Protein AF-A0A7S2H811-F1 (afdb_monomer)

Foldseek 3Di:
DLVVVLVVLVVLVVVCVPCVVPPVSCVVCVVLQQFWDDPLSCVSNLVSVLVVQLVVLVVPPPDPVSSLVSNLVSLVVVLVVLVVPVTGPDPVVSVVSNVVSVVSD

Radius of gyration: 15.54 Å; Cα contacts (8 Å, |Δi|>4): 66; chains: 1; bounding box: 35×28×38 Å

Structure (mmCIF, N/CA/C/O backbone):
data_AF-A0A7S2H811-F1
#
_entry.id   AF-A0A7S2H811-F1
#
loop_
_atom_site.group_PDB
_atom_site.id
_atom_site.type_symbol
_atom_site.label_atom_id
_atom_site.label_alt_id
_atom_site.label_comp_id
_atom_site.label_asym_id
_atom_site.label_entity_id
_atom_site.label_seq_id
_atom_site.pdbx_PDB_ins_code
_atom_site.Cartn_x
_atom_site.Cartn_y
_atom_site.Cartn_z
_atom_site.occupancy
_atom_site.B_iso_or_equiv
_atom_site.auth_seq_id
_atom_site.auth_comp_id
_atom_site.auth_asym_id
_atom_site.auth_atom_id
_atom_site.pdbx_PDB_model_num
ATOM 1 N N . TYR A 1 1 ? 9.434 -15.389 -1.270 1.00 59.28 1 TYR A N 1
ATOM 2 C CA . TYR A 1 1 ? 9.076 -15.004 0.115 1.00 59.28 1 TYR A CA 1
ATOM 3 C C . TYR A 1 1 ? 7.873 -14.054 0.172 1.00 59.28 1 TYR A C 1
ATOM 5 O O . TYR A 1 1 ? 6.900 -14.366 0.844 1.00 59.28 1 TYR A O 1
ATOM 13 N N . ILE A 1 2 ? 7.880 -12.945 -0.579 1.00 66.12 2 ILE A N 1
ATOM 14 C CA . ILE A 1 2 ? 6.830 -11.904 -0.534 1.00 66.12 2 ILE A CA 1
ATOM 15 C C . ILE A 1 2 ? 5.437 -12.412 -0.937 1.00 66.12 2 ILE A C 1
ATOM 17 O O . ILE A 1 2 ? 4.463 -12.104 -0.259 1.00 66.12 2 ILE A O 1
ATOM 21 N N . VAL A 1 3 ? 5.345 -13.244 -1.981 1.00 74.50 3 VAL A N 1
ATOM 22 C CA . VAL A 1 3 ? 4.065 -13.791 -2.475 1.00 74.50 3 VAL A CA 1
ATOM 23 C C . VAL A 1 3 ? 3.361 -14.655 -1.421 1.00 74.50 3 VAL A C 1
ATOM 25 O O . VAL A 1 3 ? 2.158 -14.524 -1.22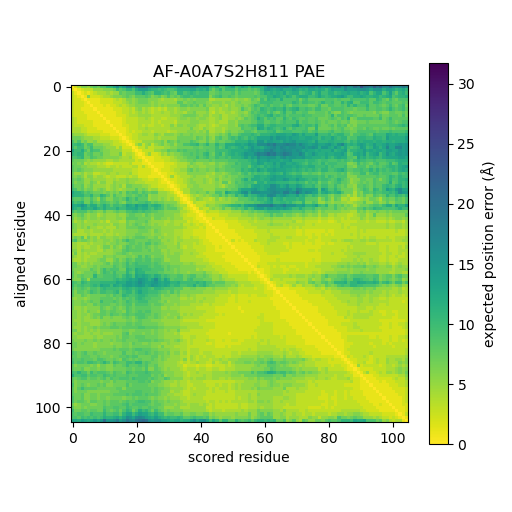6 1.00 74.50 3 VAL A O 1
ATOM 28 N N . GLY A 1 4 ? 4.109 -15.492 -0.693 1.00 77.81 4 GLY A N 1
ATOM 29 C CA . GLY A 1 4 ? 3.547 -16.350 0.355 1.00 77.81 4 GLY A CA 1
ATOM 30 C C . GLY A 1 4 ? 3.011 -15.547 1.540 1.00 77.81 4 GLY A C 1
ATOM 31 O O . GLY A 1 4 ? 1.914 -15.812 2.022 1.00 77.81 4 GLY A O 1
ATOM 32 N N . TYR A 1 5 ? 3.744 -14.515 1.968 1.00 77.19 5 TYR A N 1
ATOM 33 C CA . TYR A 1 5 ? 3.272 -13.625 3.028 1.00 77.19 5 TYR A CA 1
ATOM 34 C C . TYR A 1 5 ? 2.036 -12.824 2.593 1.00 77.19 5 TYR A C 1
ATOM 36 O O . TYR A 1 5 ? 1.077 -12.726 3.355 1.00 77.19 5 TYR A O 1
ATOM 44 N N . LEU A 1 6 ? 2.016 -12.320 1.353 1.00 79.88 6 LEU A N 1
ATOM 45 C CA . LEU A 1 6 ? 0.843 -11.660 0.773 1.00 79.88 6 LEU A CA 1
ATOM 46 C C . LEU A 1 6 ? -0.378 -12.568 0.788 1.00 79.88 6 LEU A C 1
ATOM 48 O O . LEU A 1 6 ? -1.400 -12.163 1.326 1.00 79.88 6 LEU A O 1
ATOM 52 N N . ALA A 1 7 ? -0.239 -13.797 0.280 1.00 82.06 7 ALA A N 1
ATOM 53 C CA . ALA A 1 7 ? -1.315 -14.779 0.230 1.00 82.06 7 ALA A CA 1
ATOM 54 C C . ALA A 1 7 ? -1.907 -15.043 1.623 1.00 82.06 7 ALA A C 1
ATOM 56 O O . ALA A 1 7 ? -3.128 -15.012 1.789 1.00 82.06 7 ALA A O 1
ATOM 57 N N . ILE A 1 8 ? -1.048 -15.220 2.634 1.00 83.81 8 ILE A N 1
ATOM 58 C CA . ILE A 1 8 ? -1.467 -15.416 4.028 1.00 83.81 8 ILE A CA 1
ATOM 59 C C . ILE A 1 8 ? -2.220 -14.189 4.545 1.00 83.81 8 ILE A C 1
ATOM 61 O O . ILE A 1 8 ? -3.279 -14.344 5.147 1.00 83.81 8 ILE A O 1
ATOM 65 N N . VAL A 1 9 ? -1.723 -12.974 4.308 1.00 81.69 9 VAL A N 1
ATOM 66 C CA . VAL A 1 9 ? -2.385 -11.754 4.792 1.00 81.69 9 VAL A CA 1
ATOM 67 C C . VAL A 1 9 ? -3.725 -11.530 4.087 1.00 81.69 9 VAL A C 1
ATOM 69 O O . VAL A 1 9 ? -4.710 -11.258 4.770 1.00 81.69 9 VAL A O 1
ATOM 72 N N . THR A 1 10 ? -3.822 -11.729 2.768 1.00 83.31 10 THR A N 1
ATOM 73 C CA . THR A 1 10 ? -5.115 -11.701 2.055 1.00 83.31 10 THR A CA 1
ATOM 74 C C . THR A 1 10 ? -6.083 -12.746 2.592 1.00 83.31 10 THR A C 1
ATOM 76 O O . THR A 1 10 ? -7.243 -12.427 2.843 1.00 83.31 10 THR A O 1
ATOM 79 N N . TRP A 1 11 ? -5.613 -13.973 2.825 1.00 84.69 11 TRP A N 1
ATOM 80 C CA . TRP A 1 11 ? -6.436 -15.051 3.368 1.00 84.69 11 TRP A CA 1
ATOM 81 C C . TRP A 1 11 ? -6.954 -14.720 4.769 1.00 84.69 11 TRP A C 1
ATOM 83 O O . TRP A 1 11 ? -8.133 -14.895 5.062 1.00 84.69 11 TRP A O 1
ATOM 93 N N . VAL A 1 12 ? -6.089 -14.195 5.634 1.00 84.25 12 VAL A N 1
ATOM 94 C CA . VAL A 1 12 ? -6.442 -13.801 7.001 1.00 84.25 12 VAL A CA 1
ATOM 95 C C . VAL A 1 12 ? -7.438 -12.651 7.004 1.00 84.25 12 VAL A C 1
ATOM 97 O O . VAL A 1 12 ? -8.373 -12.683 7.796 1.00 84.25 12 VAL A O 1
ATOM 100 N N . LEU A 1 13 ? -7.275 -11.657 6.131 1.00 82.69 13 LEU A N 1
ATOM 101 C CA . LEU A 1 13 ? -8.220 -10.545 6.013 1.00 82.69 13 LEU A CA 1
ATOM 102 C C . LEU A 1 13 ? -9.583 -10.998 5.490 1.00 82.69 13 LEU A C 1
ATOM 104 O O . LEU A 1 13 ? -10.605 -10.548 5.998 1.00 82.69 13 LEU A O 1
ATOM 108 N N . TYR A 1 14 ? -9.605 -11.927 4.536 1.00 84.56 14 TYR A N 1
ATOM 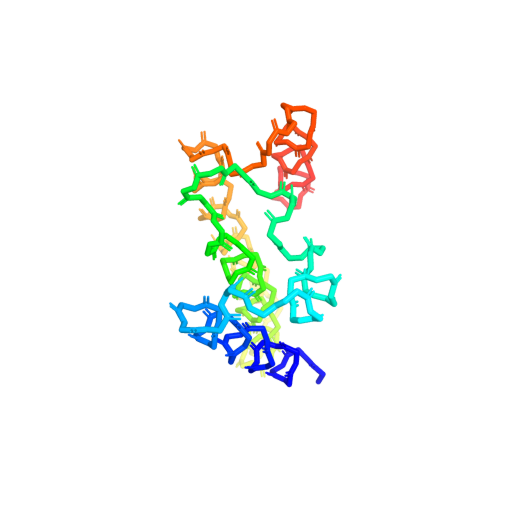109 C CA . TYR A 1 14 ? -10.841 -12.545 4.066 1.00 84.56 14 TYR A CA 1
ATOM 110 C C . TYR A 1 14 ? -11.532 -13.334 5.184 1.00 84.56 14 TYR A C 1
ATOM 112 O O . TYR A 1 14 ? -12.713 -13.137 5.459 1.00 84.56 14 TYR A O 1
ATOM 120 N N . LEU A 1 15 ? -10.773 -14.154 5.916 1.00 84.94 15 LEU A N 1
ATOM 121 C CA . LEU A 1 15 ? -11.292 -14.922 7.048 1.00 84.94 15 LEU A CA 1
ATOM 122 C C . LEU A 1 15 ? -11.751 -14.018 8.202 1.00 84.94 15 LEU A C 1
ATOM 124 O O . LEU A 1 15 ? -12.680 -14.370 8.931 1.00 84.94 15 LEU A O 1
ATOM 128 N N . ALA A 1 16 ? -11.127 -12.851 8.363 1.00 80.62 16 ALA A N 1
ATOM 129 C CA . ALA A 1 16 ? -11.487 -11.877 9.379 1.00 80.62 16 ALA A CA 1
ATOM 130 C C . ALA A 1 16 ? -12.895 -11.307 9.182 1.00 80.62 16 ALA A C 1
ATOM 132 O O . ALA A 1 16 ? -13.500 -10.935 10.178 1.00 80.62 16 ALA A O 1
ATOM 133 N N . LEU A 1 17 ? -13.451 -11.301 7.964 1.00 80.12 17 LEU A N 1
ATOM 134 C CA . LEU A 1 17 ? -14.836 -10.868 7.733 1.00 80.12 17 LEU A CA 1
ATOM 135 C C . LEU A 1 17 ? -15.867 -11.807 8.378 1.00 80.12 17 LEU A C 1
ATOM 137 O O . LEU A 1 17 ? -16.948 -11.356 8.743 1.00 80.12 17 LEU A O 1
ATOM 141 N N . TRP A 1 18 ? -15.531 -13.088 8.566 1.00 82.81 18 TRP A N 1
ATOM 142 C CA . TRP A 1 18 ? -16.464 -14.093 9.096 1.00 82.81 18 TRP A CA 1
ATOM 143 C C . TRP A 1 18 ? -16.085 -14.665 10.459 1.00 82.81 18 TRP A C 1
ATOM 145 O O . TRP A 1 18 ? -16.953 -15.124 11.192 1.00 82.81 18 TRP A O 1
ATOM 155 N N . ARG A 1 19 ? -14.798 -14.667 10.827 1.00 81.38 19 ARG A N 1
ATOM 156 C CA . ARG A 1 19 ? -14.304 -15.264 12.083 1.00 81.38 19 ARG A CA 1
ATOM 157 C C . ARG A 1 19 ? -13.834 -14.239 13.113 1.00 81.38 19 ARG A C 1
ATOM 159 O O . ARG A 1 19 ? -13.133 -14.609 14.056 1.00 81.38 19 ARG A O 1
ATOM 166 N N . PHE A 1 20 ? -14.214 -12.968 12.968 1.00 75.19 20 PHE A N 1
ATOM 167 C CA . PHE A 1 20 ? -13.796 -11.916 13.904 1.00 75.19 20 PHE A CA 1
ATOM 168 C C . PHE A 1 20 ? -14.319 -12.111 15.334 1.00 75.19 20 PHE A C 1
ATOM 170 O O . PHE A 1 20 ? -13.752 -11.569 16.281 1.00 75.19 20 PHE A O 1
ATOM 177 N N . GLU A 1 21 ? -15.385 -12.888 15.512 1.00 79.44 21 GLU A N 1
ATOM 178 C CA . GLU A 1 21 ? -15.961 -13.172 16.828 1.00 79.44 21 GLU A CA 1
ATOM 179 C C . GLU A 1 21 ? -15.067 -14.094 17.675 1.00 79.44 21 GLU A C 1
ATOM 181 O O . GLU A 1 21 ? -15.018 -13.971 18.899 1.00 79.44 21 GLU A O 1
ATOM 186 N N . ASN A 1 22 ? -14.269 -14.954 17.031 1.00 85.69 22 ASN A N 1
ATOM 187 C CA . ASN A 1 22 ? -13.399 -15.891 17.728 1.00 85.69 22 ASN A CA 1
ATOM 188 C C . ASN A 1 22 ? -12.218 -15.166 18.399 1.00 85.69 22 ASN A C 1
ATOM 190 O O . ASN A 1 22 ? -11.345 -14.579 17.749 1.00 85.69 22 ASN A O 1
ATOM 194 N N . GLU A 1 23 ? -12.157 -15.252 19.727 1.00 84.19 23 GLU A N 1
ATOM 195 C CA . GLU A 1 23 ? -11.160 -14.555 20.533 1.00 84.19 23 GLU A CA 1
ATOM 196 C C . GLU A 1 23 ? -9.719 -14.994 20.227 1.00 84.19 23 GLU A C 1
ATOM 198 O O . GLU A 1 23 ? -8.814 -14.153 20.198 1.00 84.19 23 GLU A O 1
ATOM 203 N N . GLN A 1 24 ? -9.495 -16.280 19.937 1.00 84.44 24 GLN A N 1
ATOM 204 C CA . GLN A 1 24 ? -8.164 -16.787 19.591 1.00 84.44 24 GLN A CA 1
ATOM 205 C C . GLN A 1 24 ? -7.674 -16.200 18.263 1.00 84.44 24 GLN A C 1
ATOM 207 O O . GLN A 1 24 ? -6.512 -15.801 18.146 1.00 84.44 24 GLN A O 1
ATOM 212 N N . PHE A 1 25 ? -8.570 -16.084 17.278 1.00 83.00 25 PHE A N 1
ATOM 213 C CA . PHE A 1 25 ? -8.259 -15.483 15.983 1.00 83.00 25 PHE A CA 1
ATOM 214 C C . PHE A 1 25 ? -7.903 -14.000 16.139 1.00 83.00 25 PHE A C 1
ATOM 216 O O . PHE A 1 25 ? -6.857 -13.560 15.652 1.00 83.00 25 PHE A O 1
ATOM 223 N N . ARG A 1 26 ? -8.704 -13.243 16.903 1.00 80.19 26 ARG A N 1
ATOM 224 C CA . ARG A 1 26 ? -8.417 -11.828 17.186 1.00 80.19 26 ARG A CA 1
ATOM 225 C C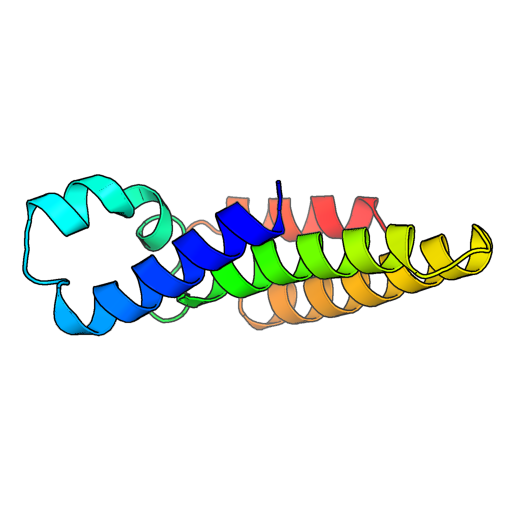 . ARG A 1 26 ? -7.088 -11.626 17.895 1.00 80.19 26 ARG A C 1
ATOM 227 O O . ARG A 1 26 ? -6.362 -10.709 17.533 1.00 80.19 26 ARG A O 1
ATOM 234 N N . LYS A 1 27 ? -6.761 -12.439 18.908 1.00 83.25 27 LYS A N 1
ATOM 235 C CA . LYS A 1 27 ? -5.494 -12.310 19.651 1.00 83.25 27 LYS A CA 1
ATOM 236 C C . LYS A 1 27 ? -4.290 -12.577 18.747 1.00 83.25 27 LYS A C 1
ATOM 238 O O . LYS A 1 27 ? -3.330 -11.813 18.791 1.00 83.25 27 LYS A O 1
ATOM 243 N N . ARG A 1 28 ? -4.364 -13.599 17.887 1.00 83.12 28 ARG A N 1
ATOM 244 C CA . ARG A 1 28 ? -3.271 -13.983 16.979 1.00 83.12 28 ARG A CA 1
ATOM 245 C C . ARG A 1 28 ? -3.020 -12.957 15.875 1.00 83.12 28 ARG A C 1
ATOM 247 O O . ARG A 1 28 ? -1.870 -12.649 15.587 1.00 83.12 28 ARG A O 1
ATOM 254 N N . TRP A 1 29 ? -4.077 -12.404 15.284 1.00 79.75 29 TRP A N 1
ATOM 255 C CA . TRP A 1 29 ? -3.973 -11.464 14.159 1.00 79.75 29 TRP A CA 1
ATOM 256 C C . TRP A 1 29 ? -4.136 -9.999 14.567 1.00 79.75 29 TRP A C 1
ATOM 258 O O . TRP A 1 29 ? -4.164 -9.112 13.716 1.00 79.75 29 TRP A O 1
ATOM 268 N N . LYS A 1 30 ? -4.182 -9.724 15.877 1.00 76.81 30 LYS A N 1
ATOM 269 C CA . LYS A 1 30 ? -4.356 -8.385 16.456 1.00 76.81 30 LYS A CA 1
ATOM 270 C C . LYS A 1 30 ? -3.382 -7.367 15.871 1.00 76.81 30 LYS A C 1
ATOM 272 O O . LYS A 1 30 ? -3.762 -6.223 15.653 1.00 76.81 30 LYS A O 1
ATOM 277 N N . PHE A 1 31 ? -2.146 -7.789 15.604 1.00 74.81 31 PHE A N 1
ATOM 278 C CA . PHE A 1 31 ? -1.082 -6.941 15.069 1.00 74.81 31 PHE A CA 1
ATOM 279 C C . PHE A 1 31 ? -1.407 -6.360 13.683 1.00 74.81 31 PHE A C 1
ATOM 281 O O . PHE A 1 31 ? -1.007 -5.233 13.398 1.00 74.81 31 PHE A O 1
ATOM 288 N N . LEU A 1 32 ? -2.161 -7.086 12.846 1.00 73.44 32 LEU A N 1
ATOM 289 C CA . LEU A 1 32 ? -2.579 -6.609 11.524 1.00 73.44 32 LEU A CA 1
ATOM 2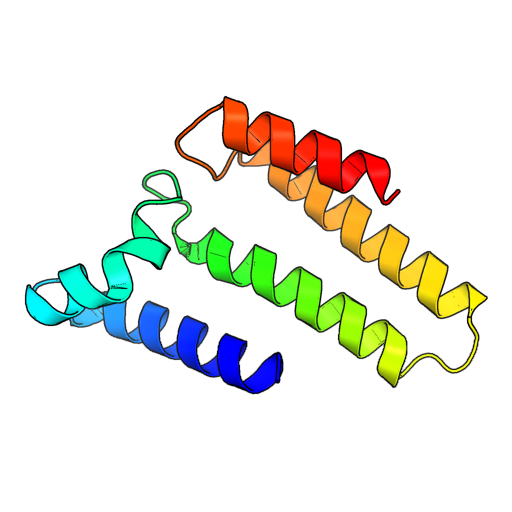90 C C . LEU A 1 32 ? -3.640 -5.516 11.636 1.00 73.44 32 LEU A C 1
ATOM 292 O O . LEU A 1 32 ? -3.622 -4.566 10.863 1.00 73.44 32 LEU A O 1
ATOM 296 N N . PHE A 1 33 ? -4.545 -5.632 12.610 1.00 69.75 33 PHE A N 1
ATOM 297 C CA . PHE A 1 33 ? -5.707 -4.750 12.731 1.00 69.75 33 PHE A CA 1
ATOM 298 C C . PHE A 1 33 ? -5.473 -3.544 13.645 1.00 69.75 33 PHE A C 1
ATOM 300 O O . PHE A 1 33 ? -6.009 -2.474 13.384 1.00 69.75 33 PHE A O 1
ATOM 307 N N . ILE A 1 34 ? -4.665 -3.677 14.703 1.00 69.56 34 ILE A N 1
ATOM 308 C CA . ILE A 1 34 ? -4.448 -2.597 15.684 1.00 69.56 34 ILE A CA 1
ATOM 309 C C . ILE A 1 34 ? -3.655 -1.421 15.118 1.00 69.56 34 ILE A C 1
ATOM 311 O O . ILE A 1 34 ? -3.802 -0.297 15.601 1.00 69.56 34 ILE A O 1
ATOM 315 N N . LYS A 1 35 ? -2.799 -1.672 14.123 1.00 72.94 35 LYS A N 1
ATOM 316 C CA . LYS A 1 35 ? -1.902 -0.651 13.571 1.00 72.94 35 LYS A CA 1
ATOM 317 C C . LYS A 1 35 ? -2.670 0.438 12.801 1.00 72.94 35 LYS A C 1
ATOM 319 O O . LYS A 1 35 ? -2.235 1.591 12.779 1.00 72.94 35 LYS A O 1
ATOM 324 N N . PHE A 1 36 ? -3.810 0.089 12.203 1.00 78.75 36 PHE A N 1
ATOM 325 C CA . PHE A 1 36 ? -4.569 0.954 11.296 1.00 78.75 36 PHE A CA 1
ATOM 326 C C . PHE A 1 36 ? -5.823 1.545 11.952 1.00 78.75 36 PHE A C 1
ATOM 328 O O . PHE A 1 36 ? -6.378 0.992 12.903 1.00 78.75 36 PHE A O 1
ATOM 335 N N . ARG A 1 37 ? -6.267 2.704 11.455 1.00 79.38 37 ARG A N 1
ATOM 336 C CA . ARG A 1 37 ? -7.510 3.360 11.883 1.00 79.38 37 ARG A CA 1
ATOM 337 C C . ARG A 1 37 ? -8.726 2.493 11.525 1.00 79.38 37 ARG A C 1
ATOM 339 O O . ARG A 1 37 ? -8.712 1.757 10.538 1.00 79.38 37 ARG A O 1
ATOM 346 N N . TYR A 1 38 ? -9.801 2.614 12.309 1.00 69.06 38 TYR A N 1
ATOM 347 C CA . TYR A 1 38 ? -11.103 2.013 11.995 1.00 69.06 38 TYR A CA 1
ATOM 348 C C . TYR A 1 38 ? -11.540 2.451 10.581 1.00 69.06 38 TYR A C 1
ATOM 350 O O . TYR A 1 38 ? -11.712 3.642 10.340 1.00 69.06 38 TYR A O 1
ATOM 358 N N . GLY A 1 39 ? -11.634 1.502 9.642 1.00 74.56 39 GLY A N 1
ATOM 359 C CA . GLY A 1 39 ? -11.936 1.752 8.220 1.00 74.56 39 GLY A CA 1
ATOM 360 C C . GLY A 1 39 ? -10.759 1.587 7.243 1.00 74.56 39 GLY A C 1
ATOM 361 O O . GLY A 1 39 ? -10.988 1.407 6.051 1.00 74.56 39 GLY A O 1
ATOM 362 N N . ALA A 1 40 ? -9.514 1.552 7.730 1.00 81.31 40 ALA A N 1
ATOM 363 C CA . ALA A 1 40 ? -8.303 1.390 6.912 1.00 81.31 40 ALA A CA 1
ATOM 364 C C . ALA A 1 40 ? -7.582 0.045 7.152 1.00 81.31 40 ALA A C 1
ATOM 366 O O . ALA A 1 40 ? -6.384 -0.084 6.925 1.00 81.31 40 ALA A O 1
ATOM 367 N N . TRP A 1 41 ? -8.294 -0.987 7.617 1.00 78.62 41 TRP A N 1
ATOM 368 C CA . TRP A 1 41 ? -7.723 -2.315 7.906 1.00 78.62 41 TRP A CA 1
ATOM 369 C C . TRP A 1 41 ? -7.100 -2.993 6.669 1.00 78.62 41 TRP A C 1
ATOM 371 O O . TRP A 1 41 ? -6.111 -3.723 6.774 1.00 78.62 41 TRP A O 1
ATOM 381 N N . TRP A 1 42 ? -7.643 -2.697 5.486 1.00 80.50 42 TRP A N 1
ATOM 382 C CA . TRP A 1 42 ? -7.154 -3.162 4.187 1.00 80.50 42 TRP A CA 1
ATOM 383 C C . TRP A 1 42 ? -5.830 -2.499 3.776 1.00 80.50 42 TRP A C 1
ATOM 385 O O . TRP A 1 42 ? -5.181 -2.961 2.841 1.00 80.50 42 TRP A O 1
ATOM 395 N N . TRP A 1 43 ? -5.369 -1.467 4.492 1.00 86.25 43 TRP A N 1
ATOM 396 C CA . TRP A 1 43 ? -4.116 -0.781 4.175 1.00 86.25 43 TRP A CA 1
ATOM 397 C C . TRP A 1 43 ? -2.881 -1.677 4.296 1.00 86.25 43 TRP A C 1
ATOM 399 O O . TRP A 1 43 ? -1.894 -1.487 3.587 1.00 86.25 43 TRP A O 1
ATOM 409 N N . SER A 1 44 ? -2.945 -2.705 5.144 1.00 81.94 44 SER A N 1
ATOM 410 C CA . SER A 1 44 ? -1.917 -3.750 5.201 1.00 81.94 44 SER A CA 1
ATOM 411 C C . SER A 1 44 ? -1.681 -4.411 3.835 1.00 81.94 44 SER A C 1
ATOM 413 O O . SER A 1 44 ? -0.532 -4.681 3.484 1.00 81.94 44 SER A O 1
ATOM 415 N N . LEU A 1 45 ? -2.733 -4.599 3.027 1.00 83.12 45 LEU A N 1
ATOM 416 C CA . LEU A 1 45 ? -2.624 -5.114 1.660 1.00 83.12 45 LEU A CA 1
ATOM 417 C C . LEU A 1 45 ? -1.995 -4.108 0.714 1.00 83.12 45 LEU A C 1
ATOM 419 O O . LEU A 1 45 ? -1.193 -4.507 -0.118 1.00 83.12 45 LEU A O 1
ATOM 423 N N . VAL A 1 46 ? -2.318 -2.822 0.845 1.00 87.69 46 VAL A N 1
ATOM 424 C CA . VAL A 1 46 ? -1.718 -1.766 0.015 1.00 87.69 46 VAL A CA 1
ATOM 425 C C . VAL A 1 46 ? -0.217 -1.685 0.272 1.00 87.69 46 VAL A C 1
ATOM 427 O O . VAL A 1 46 ? 0.579 -1.695 -0.665 1.00 87.69 46 VAL A O 1
ATOM 430 N N . PHE A 1 47 ? 0.181 -1.680 1.545 1.00 86.25 47 PHE A N 1
ATOM 431 C CA . PHE A 1 47 ? 1.585 -1.670 1.945 1.00 86.25 47 PHE A CA 1
ATOM 432 C C . PHE A 1 47 ? 2.342 -2.894 1.409 1.00 86.25 47 PHE A C 1
ATOM 434 O O . PHE A 1 47 ? 3.444 -2.772 0.870 1.00 86.25 47 PHE A O 1
ATOM 441 N N . LEU A 1 48 ? 1.762 -4.090 1.524 1.00 85.12 48 LEU A N 1
ATOM 442 C CA . LEU A 1 48 ? 2.384 -5.309 1.004 1.00 85.12 48 LEU A CA 1
ATOM 443 C C . LEU A 1 48 ? 2.371 -5.373 -0.525 1.00 85.12 48 LEU A C 1
ATOM 445 O O . LEU A 1 48 ? 3.359 -5.793 -1.124 1.00 85.12 48 LEU A O 1
ATOM 449 N N . GLY A 1 49 ? 1.292 -4.907 -1.148 1.00 86.25 49 GLY A N 1
ATOM 450 C CA . GLY A 1 49 ? 1.137 -4.788 -2.591 1.00 86.25 49 GLY A CA 1
ATOM 451 C C . GLY A 1 49 ? 2.205 -3.884 -3.194 1.00 86.25 49 GLY A C 1
ATOM 452 O O . GLY A 1 49 ? 2.846 -4.287 -4.157 1.00 86.25 49 GLY A O 1
ATOM 453 N N . LYS A 1 50 ? 2.501 -2.735 -2.567 1.00 88.50 50 LYS A N 1
ATOM 454 C CA . LYS A 1 50 ? 3.631 -1.865 -2.941 1.00 88.50 50 LYS A CA 1
ATOM 455 C C . LYS A 1 50 ? 4.943 -2.646 -3.001 1.00 88.50 50 LYS A C 1
ATOM 457 O O . LYS A 1 50 ? 5.644 -2.614 -4.007 1.00 88.50 50 LYS A O 1
ATOM 462 N N . ASN A 1 51 ? 5.264 -3.367 -1.926 1.00 87.44 51 ASN A N 1
ATOM 463 C CA . ASN A 1 51 ? 6.503 -4.137 -1.843 1.00 87.44 51 ASN A CA 1
ATOM 464 C C . ASN A 1 51 ? 6.555 -5.244 -2.904 1.00 87.44 51 ASN A C 1
ATOM 466 O O . ASN A 1 51 ? 7.600 -5.456 -3.517 1.00 87.44 51 ASN A O 1
ATOM 470 N N . ALA A 1 52 ? 5.440 -5.928 -3.162 1.00 87.00 52 ALA A N 1
ATOM 471 C CA . ALA A 1 52 ? 5.372 -6.926 -4.222 1.00 87.00 52 ALA A CA 1
ATOM 472 C C . ALA A 1 52 ? 5.553 -6.317 -5.609 1.00 87.00 52 ALA A C 1
ATOM 474 O O . ALA A 1 52 ? 6.350 -6.841 -6.378 1.00 87.00 52 ALA A O 1
ATOM 475 N N . LEU A 1 53 ? 4.888 -5.198 -5.906 1.00 89.56 53 LEU A N 1
ATOM 476 C CA . LEU A 1 53 ? 5.036 -4.494 -7.177 1.00 89.56 53 LEU A CA 1
ATOM 477 C C . LEU A 1 53 ? 6.493 -4.108 -7.418 1.00 89.56 53 LEU A C 1
ATOM 479 O O . LEU A 1 53 ? 7.030 -4.458 -8.461 1.00 89.56 53 LEU A O 1
ATOM 483 N N . ILE A 1 54 ? 7.161 -3.489 -6.441 1.00 91.31 54 ILE A N 1
ATOM 484 C CA . ILE A 1 54 ? 8.583 -3.125 -6.555 1.00 91.31 54 ILE A CA 1
ATOM 485 C C . ILE A 1 54 ? 9.441 -4.358 -6.877 1.00 91.31 54 ILE A C 1
ATOM 487 O O . ILE A 1 54 ? 10.233 -4.332 -7.816 1.00 91.31 54 ILE A O 1
ATOM 491 N N . ASN A 1 55 ? 9.244 -5.471 -6.162 1.00 89.12 55 ASN A N 1
ATOM 492 C CA . ASN A 1 55 ? 9.992 -6.707 -6.417 1.00 89.12 55 ASN A CA 1
ATOM 493 C C . ASN A 1 55 ? 9.686 -7.325 -7.792 1.00 89.12 55 ASN A C 1
ATOM 495 O O . ASN A 1 55 ? 10.586 -7.877 -8.420 1.00 89.12 55 ASN A O 1
ATOM 499 N N . LEU A 1 56 ? 8.449 -7.215 -8.284 1.00 87.69 56 LEU A N 1
ATOM 500 C CA . LEU A 1 56 ? 8.103 -7.628 -9.647 1.00 87.69 56 LEU A CA 1
ATOM 501 C C . LEU A 1 56 ? 8.793 -6.730 -10.680 1.00 87.69 56 LEU A C 1
ATOM 503 O O . LEU A 1 56 ? 9.300 -7.241 -11.672 1.00 87.69 56 LEU A O 1
ATOM 507 N N . GLY A 1 57 ? 8.884 -5.424 -10.422 1.00 87.12 57 GLY A N 1
ATOM 508 C CA . GLY A 1 57 ? 9.656 -4.492 -11.244 1.00 87.12 57 GLY A CA 1
ATOM 509 C C . GLY A 1 57 ? 11.112 -4.933 -11.394 1.00 87.12 57 GLY A C 1
ATOM 510 O O . GLY A 1 57 ? 11.612 -5.007 -12.512 1.00 87.12 57 GLY A O 1
ATOM 511 N N . PHE A 1 58 ? 11.758 -5.326 -10.293 1.00 87.50 58 PHE A N 1
ATOM 512 C CA . PHE A 1 58 ? 13.118 -5.878 -10.319 1.00 87.50 58 PHE A CA 1
ATOM 513 C C . PHE A 1 58 ? 13.231 -7.218 -11.056 1.00 87.50 58 PHE A C 1
ATOM 515 O O . PHE A 1 58 ? 14.253 -7.481 -11.681 1.00 87.50 58 PHE A O 1
ATOM 522 N N . ALA A 1 59 ? 12.204 -8.067 -10.991 1.00 88.44 59 ALA A N 1
ATOM 523 C CA . ALA A 1 59 ? 12.225 -9.379 -11.633 1.00 88.44 59 ALA A CA 1
ATOM 524 C C . ALA A 1 59 ? 11.991 -9.318 -13.153 1.00 88.44 59 ALA A C 1
ATOM 526 O O . ALA A 1 59 ? 12.586 -10.097 -13.892 1.00 88.44 59 ALA A O 1
ATOM 527 N N . PHE A 1 60 ? 11.109 -8.427 -13.620 1.00 89.25 60 PHE A N 1
ATOM 528 C CA . PHE A 1 60 ? 10.677 -8.391 -15.021 1.00 89.25 60 PHE A CA 1
ATOM 529 C C . PHE A 1 60 ? 11.409 -7.364 -15.881 1.00 89.25 60 PHE A C 1
ATOM 531 O O . PHE A 1 60 ? 11.507 -7.560 -17.091 1.00 89.25 60 PHE A O 1
ATOM 538 N N . LEU A 1 61 ? 11.894 -6.261 -15.304 1.00 90.69 61 LEU A N 1
ATOM 539 C CA . LEU A 1 61 ? 12.543 -5.210 -16.082 1.00 90.69 61 LEU A CA 1
ATOM 540 C C . LEU A 1 61 ? 14.039 -5.516 -16.209 1.00 90.69 61 LEU A C 1
ATOM 542 O O . LEU A 1 61 ? 14.727 -5.568 -15.193 1.00 90.69 61 LEU A O 1
ATOM 546 N N . PRO A 1 62 ? 14.578 -5.682 -17.428 1.00 87.94 62 PRO A N 1
ATOM 547 C CA . PRO A 1 62 ? 15.976 -6.067 -17.608 1.00 87.94 62 PRO A CA 1
ATOM 548 C C . PRO A 1 62 ? 16.953 -4.894 -17.459 1.00 87.94 62 PRO A C 1
ATOM 550 O O . PRO A 1 62 ? 18.120 -5.110 -17.149 1.00 87.94 62 PRO A O 1
ATOM 553 N N . SER A 1 63 ? 16.504 -3.654 -17.692 1.00 94.19 63 SER A N 1
ATOM 554 C CA . SER A 1 63 ? 17.369 -2.474 -17.601 1.00 94.19 63 SER A CA 1
ATOM 555 C C . SER A 1 63 ? 17.209 -1.757 -16.254 1.00 94.19 63 SER A C 1
ATOM 557 O O . SER A 1 63 ? 16.078 -1.530 -15.804 1.00 94.19 63 SER A O 1
ATOM 559 N N . PRO A 1 64 ? 18.328 -1.346 -15.627 1.00 90.25 64 PRO A N 1
ATOM 560 C CA . PRO A 1 64 ? 18.326 -0.730 -14.301 1.00 90.25 64 PRO A CA 1
ATOM 561 C C . PRO A 1 64 ? 17.613 0.627 -14.286 1.00 90.25 64 PRO A C 1
ATOM 563 O O . PRO A 1 64 ? 17.001 0.996 -13.287 1.00 90.25 64 PRO A O 1
ATOM 566 N N . VAL A 1 65 ? 17.625 1.353 -15.409 1.00 93.00 65 VAL A N 1
ATOM 567 C CA . VAL A 1 65 ? 16.935 2.647 -15.531 1.00 93.00 65 VAL A CA 1
ATOM 568 C C . VAL A 1 65 ? 15.423 2.456 -15.416 1.00 93.00 65 VAL A C 1
ATOM 570 O O . VAL A 1 65 ? 14.759 3.185 -14.680 1.00 93.00 65 VAL A O 1
ATOM 573 N N . TYR A 1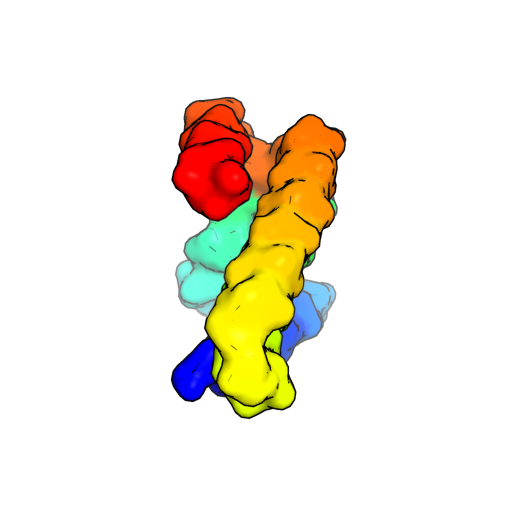 66 ? 14.871 1.441 -16.088 1.00 91.94 66 TYR A N 1
ATOM 574 C CA . TYR A 1 66 ? 13.439 1.153 -16.002 1.00 91.94 66 TYR A CA 1
ATOM 575 C C . TYR A 1 66 ? 13.043 0.626 -14.622 1.00 91.94 66 TYR A C 1
ATOM 577 O O . TYR A 1 66 ? 11.982 0.997 -14.129 1.00 91.94 66 TYR A O 1
ATOM 585 N N . GLN A 1 67 ? 13.890 -0.177 -13.967 1.00 91.62 67 GLN A N 1
ATOM 586 C CA . GLN A 1 67 ? 13.655 -0.623 -12.586 1.00 91.62 67 GLN A CA 1
ATOM 587 C C . GLN A 1 67 ? 13.562 0.562 -11.613 1.00 91.62 67 GLN A C 1
ATOM 589 O O . GLN A 1 67 ? 12.662 0.603 -10.769 1.00 91.62 67 GLN A O 1
ATOM 594 N N . PHE A 1 68 ? 14.458 1.546 -11.757 1.00 90.88 68 PHE A N 1
ATOM 595 C CA . PHE A 1 68 ? 1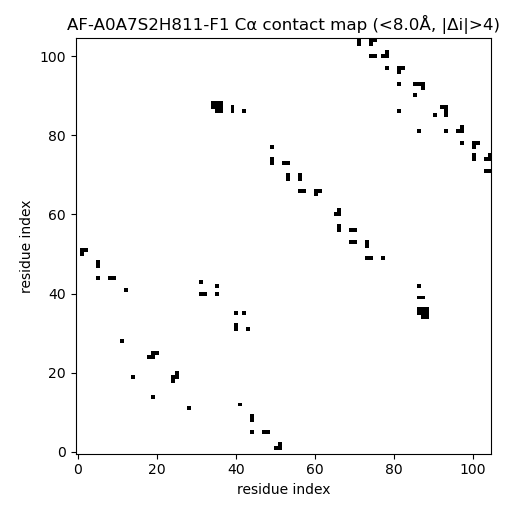4.448 2.763 -10.948 1.00 90.88 68 PHE A CA 1
ATOM 596 C C . PHE A 1 68 ? 13.183 3.595 -11.190 1.00 90.88 68 PHE A C 1
ATOM 598 O O . PHE A 1 68 ? 12.453 3.882 -10.243 1.00 90.88 68 PHE A O 1
ATOM 605 N N . LEU A 1 69 ? 12.868 3.909 -12.452 1.00 92.44 69 LEU A N 1
ATOM 606 C CA . LEU A 1 69 ? 11.669 4.681 -12.806 1.00 92.44 69 LEU A CA 1
ATOM 607 C C . LEU A 1 69 ? 10.382 3.995 -12.334 1.00 92.44 69 LEU A C 1
ATOM 609 O O . LEU A 1 69 ? 9.472 4.655 -11.836 1.00 92.44 69 LEU A O 1
ATOM 613 N N . PHE A 1 70 ? 10.314 2.668 -12.440 1.00 92.75 70 PHE A N 1
ATOM 614 C CA . PHE A 1 70 ? 9.177 1.890 -11.964 1.00 92.75 70 PHE A CA 1
ATOM 615 C C . PHE A 1 70 ? 9.048 1.934 -10.436 1.00 92.75 70 PHE A C 1
ATOM 617 O O . PHE A 1 70 ? 7.954 2.141 -9.909 1.00 92.75 70 PHE A O 1
ATOM 624 N N . THR A 1 71 ? 10.161 1.799 -9.711 1.00 92.44 71 THR A N 1
ATOM 625 C CA . THR A 1 71 ? 10.178 1.899 -8.243 1.00 92.44 71 THR A CA 1
ATOM 626 C C . THR A 1 71 ? 9.764 3.293 -7.774 1.00 92.44 71 THR A C 1
ATOM 628 O O . THR A 1 71 ? 8.979 3.415 -6.829 1.00 92.44 71 THR A O 1
ATOM 631 N N . LEU A 1 72 ? 10.231 4.337 -8.462 1.00 92.44 72 LEU A N 1
ATOM 632 C CA . LEU A 1 72 ? 9.876 5.728 -8.193 1.00 92.44 72 LEU A CA 1
ATOM 633 C C . LEU A 1 72 ? 8.386 5.982 -8.454 1.00 92.44 72 LEU A C 1
ATOM 635 O O . LEU A 1 72 ? 7.696 6.534 -7.600 1.00 92.44 72 LEU A O 1
ATOM 639 N N . PHE A 1 73 ? 7.853 5.488 -9.574 1.00 93.06 73 PHE A N 1
ATOM 640 C CA . PHE A 1 73 ? 6.428 5.574 -9.895 1.00 93.06 73 PHE A CA 1
ATOM 641 C C . PHE A 1 73 ? 5.549 4.896 -8.831 1.00 93.06 73 PH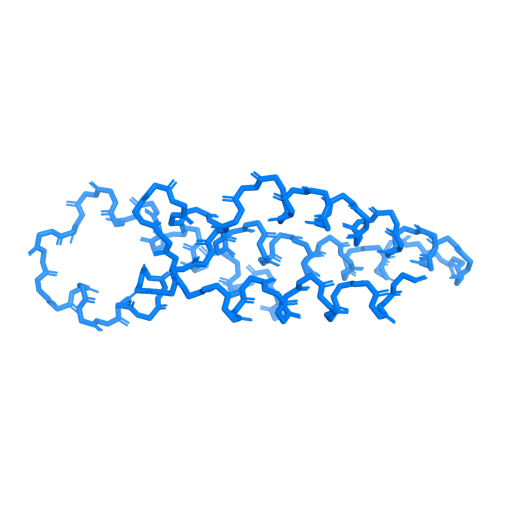E A C 1
ATOM 643 O O . PHE A 1 73 ? 4.618 5.510 -8.308 1.00 93.06 73 PHE A O 1
ATOM 650 N N . VAL A 1 74 ? 5.866 3.653 -8.452 1.00 93.69 74 VAL A N 1
ATOM 651 C CA . VAL A 1 74 ? 5.118 2.916 -7.418 1.00 93.69 74 VAL A CA 1
ATOM 652 C C . VAL A 1 74 ? 5.200 3.625 -6.059 1.00 93.69 74 VAL A C 1
ATOM 654 O O . VAL A 1 74 ? 4.205 3.687 -5.332 1.00 93.69 74 VAL A O 1
ATOM 657 N N . SER A 1 75 ? 6.360 4.192 -5.721 1.00 92.00 75 SER A N 1
ATOM 658 C CA . SER A 1 75 ? 6.566 4.923 -4.465 1.00 92.00 75 SER A CA 1
ATOM 659 C C . SER A 1 75 ? 5.795 6.245 -4.426 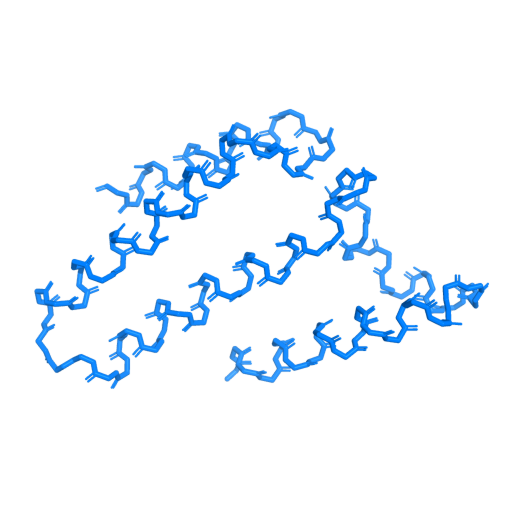1.00 92.00 75 SER A C 1
ATOM 661 O O . SER A 1 75 ? 5.185 6.546 -3.402 1.00 92.00 75 SER A O 1
ATOM 663 N N . LEU A 1 76 ? 5.728 6.984 -5.538 1.00 93.06 76 LEU A N 1
ATOM 664 C CA . LEU A 1 76 ? 4.921 8.204 -5.666 1.00 93.06 76 LEU A CA 1
ATOM 665 C C . LEU A 1 76 ? 3.422 7.924 -5.529 1.00 93.06 76 LEU A C 1
ATOM 667 O O . LEU A 1 76 ? 2.732 8.616 -4.781 1.00 93.06 76 LEU A O 1
ATOM 671 N N . VAL A 1 77 ? 2.912 6.885 -6.197 1.00 93.44 77 VAL A N 1
ATOM 672 C CA . VAL A 1 77 ? 1.502 6.481 -6.063 1.00 93.44 77 VAL A CA 1
ATOM 673 C C . VAL A 1 77 ? 1.191 6.123 -4.609 1.00 93.44 77 VAL A C 1
ATOM 675 O O . VAL A 1 77 ? 0.189 6.577 -4.057 1.00 93.44 77 VAL A O 1
ATOM 678 N N . TYR A 1 78 ? 2.071 5.360 -3.955 1.00 92.38 78 TYR A N 1
ATOM 679 C CA . TYR A 1 78 ? 1.907 5.023 -2.543 1.00 92.38 78 TYR A CA 1
ATOM 680 C C . TYR A 1 78 ? 1.945 6.258 -1.633 1.00 92.38 78 TYR A C 1
ATOM 682 O O . TYR A 1 78 ? 1.134 6.355 -0.712 1.00 92.38 78 TYR A O 1
ATOM 690 N N . LEU A 1 79 ? 2.840 7.213 -1.900 1.00 91.25 79 LEU A N 1
ATOM 691 C CA . LEU A 1 79 ? 2.942 8.467 -1.155 1.00 91.25 79 LEU A CA 1
ATOM 692 C C . LEU A 1 79 ? 1.637 9.268 -1.228 1.00 91.25 79 LEU A C 1
ATOM 694 O O . LEU A 1 79 ? 1.119 9.678 -0.191 1.00 91.25 79 LEU A O 1
ATOM 698 N N . ILE A 1 80 ? 1.083 9.439 -2.433 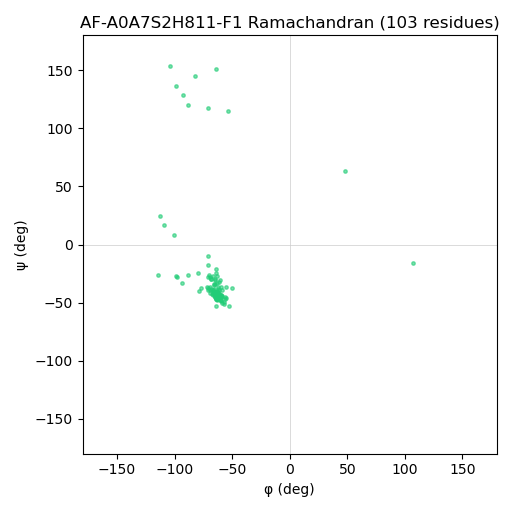1.00 92.31 80 ILE A N 1
ATOM 699 C CA . ILE A 1 80 ? -0.179 10.160 -2.659 1.00 92.31 80 ILE A CA 1
ATOM 700 C C . ILE A 1 80 ? -1.318 9.484 -1.895 1.00 92.31 80 ILE A C 1
ATOM 702 O O . ILE A 1 80 ? -2.059 10.144 -1.166 1.00 92.31 80 ILE A O 1
ATOM 706 N N . LEU A 1 81 ? -1.434 8.158 -2.009 1.00 90.38 81 LEU A N 1
ATOM 707 C CA . LEU A 1 81 ? -2.463 7.396 -1.304 1.00 90.38 81 LEU A CA 1
ATOM 708 C C . LEU A 1 81 ? -2.308 7.532 0.221 1.00 90.38 81 LEU A C 1
ATOM 710 O O . LEU A 1 81 ? -3.298 7.731 0.927 1.00 90.38 81 LEU A O 1
ATOM 714 N N . CYS A 1 82 ? -1.080 7.452 0.740 1.00 88.69 82 CYS A N 1
ATOM 715 C CA . CYS A 1 82 ? -0.806 7.576 2.171 1.00 88.69 82 CYS A CA 1
ATOM 716 C C . CYS A 1 82 ? -1.134 8.981 2.698 1.00 88.69 82 CYS A C 1
ATOM 718 O O . CYS A 1 82 ? -1.739 9.109 3.764 1.00 88.69 82 CYS A O 1
ATOM 720 N N . ALA A 1 83 ? -0.786 10.023 1.937 1.00 87.62 83 ALA A N 1
ATOM 721 C CA . ALA A 1 83 ? -1.078 11.414 2.269 1.00 87.62 83 ALA A CA 1
ATOM 722 C C . ALA A 1 83 ? -2.579 11.744 2.200 1.00 87.62 83 ALA A C 1
ATOM 724 O O . ALA A 1 83 ? -3.039 12.598 2.954 1.00 87.62 83 ALA A O 1
ATOM 725 N N . ALA A 1 84 ? -3.346 11.062 1.343 1.00 88.88 84 ALA A N 1
ATOM 726 C CA . ALA A 1 84 ? -4.792 11.251 1.229 1.00 88.88 84 ALA A CA 1
ATOM 727 C C . ALA A 1 84 ? -5.582 10.543 2.344 1.00 88.88 84 ALA A C 1
ATOM 729 O O . ALA A 1 84 ? -6.562 11.087 2.848 1.00 88.88 84 ALA A O 1
ATOM 730 N N . ILE A 1 85 ? -5.178 9.325 2.726 1.00 87.25 85 ILE A N 1
ATOM 731 C CA . ILE A 1 85 ? -6.001 8.446 3.577 1.00 87.25 85 ILE A CA 1
ATOM 732 C C . ILE A 1 85 ? -5.594 8.491 5.056 1.00 87.25 85 ILE A C 1
ATOM 734 O O . ILE A 1 85 ? -6.446 8.261 5.915 1.00 87.25 85 ILE A O 1
ATOM 738 N N . TRP A 1 86 ? -4.330 8.797 5.377 1.00 87.12 86 TRP A N 1
ATOM 739 C CA . TRP A 1 86 ? -3.806 8.781 6.757 1.00 87.12 86 TRP A CA 1
ATOM 740 C C . TRP A 1 86 ? -4.176 7.486 7.508 1.00 87.12 86 TRP A C 1
ATOM 742 O O . TRP A 1 86 ? -4.922 7.491 8.493 1.00 87.12 86 TRP A O 1
ATOM 752 N N . PRO A 1 87 ? -3.687 6.338 7.016 1.00 85.50 87 PRO A N 1
ATOM 753 C CA . PRO A 1 87 ? -4.186 5.013 7.379 1.00 85.50 87 PRO A CA 1
ATOM 754 C C . PRO A 1 87 ? -3.854 4.597 8.817 1.00 85.50 87 PRO A C 1
ATOM 756 O O . PRO A 1 87 ? -4.557 3.767 9.404 1.00 85.50 87 PRO A O 1
ATOM 759 N N . TYR A 1 88 ? -2.779 5.128 9.401 1.00 86.25 88 TYR A N 1
ATOM 760 C CA . TYR A 1 88 ? -2.341 4.750 10.739 1.00 86.25 88 TYR A CA 1
ATOM 761 C C . TYR A 1 88 ? -3.115 5.504 11.814 1.00 86.25 88 TYR A C 1
ATOM 763 O O . TYR A 1 88 ? -3.449 6.680 11.671 1.00 86.25 88 TYR A O 1
ATOM 771 N N . ARG A 1 89 ? -3.361 4.824 12.939 1.00 83.56 89 ARG A N 1
ATOM 772 C CA . ARG A 1 89 ? -4.053 5.427 14.087 1.00 83.56 89 ARG A CA 1
ATOM 773 C C . ARG A 1 89 ? -3.242 6.551 14.740 1.00 83.56 89 ARG A C 1
ATOM 775 O O . ARG A 1 89 ? -3.828 7.498 15.248 1.00 83.56 89 ARG A O 1
ATOM 782 N N . SER A 1 90 ? -1.916 6.421 14.763 1.00 86.81 90 SER A N 1
ATOM 783 C CA . SER A 1 90 ? -1.007 7.431 15.311 1.00 86.81 90 SER A CA 1
ATOM 784 C C . SER A 1 90 ? -0.549 8.386 14.213 1.00 86.81 90 SER A C 1
ATOM 786 O O . SER A 1 90 ? -0.030 7.945 13.185 1.00 86.81 90 SER A O 1
ATOM 788 N N . GLU A 1 91 ? -0.678 9.693 14.449 1.00 84.56 91 GLU A N 1
ATOM 789 C CA . GLU A 1 91 ? -0.204 10.726 13.520 1.00 84.56 91 GLU A CA 1
ATOM 790 C C . GLU A 1 91 ? 1.300 10.640 13.267 1.00 84.56 91 GLU A C 1
ATOM 792 O O . GLU A 1 91 ? 1.746 10.820 12.136 1.00 84.56 91 GLU A O 1
ATOM 797 N N . TRP A 1 92 ? 2.083 10.297 14.292 1.00 88.06 92 TRP A N 1
ATOM 798 C CA . TRP A 1 92 ? 3.525 10.103 14.154 1.00 88.06 92 TRP A CA 1
ATOM 799 C C . TRP A 1 92 ? 3.852 8.982 13.176 1.00 88.06 92 TRP A C 1
ATOM 801 O O . TRP A 1 92 ? 4.754 9.128 12.360 1.00 88.06 92 TRP A O 1
ATOM 811 N N . SER A 1 93 ? 3.087 7.889 13.195 1.00 86.50 93 SER A N 1
ATOM 812 C CA . SER A 1 93 ? 3.273 6.796 12.239 1.00 86.50 93 SER A CA 1
ATOM 813 C C . SER A 1 93 ? 2.947 7.226 10.808 1.00 86.50 93 SER A C 1
ATOM 815 O O . SER A 1 93 ? 3.680 6.855 9.900 1.00 86.50 93 SER A O 1
ATOM 817 N N . ASN A 1 94 ? 1.910 8.049 10.604 1.00 87.25 94 ASN A N 1
ATOM 818 C CA . ASN A 1 94 ? 1.603 8.611 9.283 1.00 87.25 94 ASN A CA 1
ATOM 819 C C . ASN A 1 94 ? 2.728 9.536 8.789 1.00 87.25 94 ASN A C 1
ATOM 821 O O . ASN A 1 94 ? 3.187 9.388 7.660 1.00 87.25 94 ASN A O 1
ATOM 825 N N . ARG A 1 95 ? 3.221 10.447 9.640 1.00 88.94 95 ARG A N 1
ATOM 826 C CA . ARG A 1 95 ? 4.323 11.362 9.292 1.00 88.94 95 ARG A CA 1
ATOM 827 C C . ARG A 1 95 ? 5.614 10.612 8.978 1.00 88.94 95 ARG A C 1
ATOM 829 O O . ARG A 1 95 ? 6.280 10.948 8.007 1.00 88.94 95 ARG A O 1
ATOM 836 N N . LEU A 1 96 ? 5.943 9.589 9.768 1.00 89.56 96 LEU A N 1
ATOM 837 C CA . LEU A 1 96 ? 7.105 8.735 9.524 1.00 89.56 96 LEU A CA 1
ATOM 838 C C . LEU A 1 96 ? 6.977 7.982 8.199 1.00 89.56 96 LEU A C 1
ATOM 840 O O . LEU A 1 96 ? 7.935 7.949 7.438 1.00 89.56 96 LEU A O 1
ATOM 844 N N . GLU A 1 97 ? 5.810 7.415 7.891 1.00 87.81 97 GLU A N 1
ATOM 845 C CA . GLU A 1 97 ? 5.599 6.702 6.625 1.00 87.81 97 GLU A CA 1
ATOM 846 C C . GLU A 1 97 ? 5.758 7.632 5.413 1.00 87.81 97 GLU A C 1
ATOM 848 O O . GLU A 1 97 ? 6.416 7.269 4.436 1.00 87.81 97 GLU A O 1
ATOM 853 N N . VAL A 1 98 ? 5.197 8.843 5.490 1.00 89.56 98 VAL A N 1
ATOM 854 C CA . VAL A 1 98 ? 5.341 9.878 4.456 1.00 89.56 98 VAL A CA 1
ATOM 855 C C . VAL A 1 98 ? 6.806 10.291 4.320 1.00 89.56 98 VAL A C 1
ATOM 857 O O . VAL A 1 98 ? 7.325 10.295 3.211 1.00 89.56 98 VAL A O 1
ATOM 860 N N . PHE A 1 99 ? 7.499 10.558 5.430 1.00 91.50 99 PHE A N 1
ATOM 861 C CA . PHE A 1 99 ? 8.914 10.938 5.427 1.00 91.50 99 PHE A CA 1
ATOM 862 C C . PHE A 1 99 ? 9.811 9.853 4.817 1.00 91.50 99 PHE A C 1
ATOM 864 O O . PHE A 1 99 ? 10.616 10.138 3.932 1.00 91.50 99 PHE A O 1
ATOM 871 N N . VAL A 1 100 ? 9.634 8.598 5.236 1.00 89.38 100 VAL A N 1
ATOM 872 C CA . VAL A 1 100 ? 10.381 7.455 4.694 1.00 89.38 100 VAL A CA 1
ATOM 873 C C . VAL A 1 100 ? 10.093 7.284 3.206 1.00 89.38 100 VAL A C 1
ATOM 875 O O . VAL A 1 100 ? 11.015 7.075 2.425 1.00 89.38 100 VAL A O 1
ATOM 878 N N . THR A 1 101 ? 8.836 7.414 2.783 1.00 87.75 101 THR A N 1
ATOM 879 C CA . THR A 1 101 ? 8.488 7.273 1.364 1.00 87.75 101 THR A CA 1
ATOM 880 C C . THR A 1 101 ? 9.050 8.428 0.531 1.00 87.75 101 THR A C 1
ATOM 882 O O . THR A 1 101 ? 9.563 8.176 -0.553 1.00 87.75 101 THR A O 1
ATOM 885 N N . CYS A 1 102 ? 9.046 9.661 1.046 1.00 88.25 102 CYS A N 1
ATOM 886 C CA . CYS A 1 102 ? 9.702 10.800 0.402 1.00 88.25 102 CYS A CA 1
ATOM 887 C C . CYS A 1 102 ? 11.218 10.624 0.281 1.00 88.25 102 CYS A C 1
ATOM 889 O O . CYS A 1 102 ? 11.779 11.102 -0.686 1.00 88.25 102 CYS A O 1
ATOM 891 N N . SER A 1 103 ? 11.885 9.950 1.225 1.00 87.44 103 SER A N 1
ATOM 892 C CA . SER A 1 103 ? 13.340 9.727 1.143 1.00 87.44 103 SER A CA 1
ATOM 893 C C . SER A 1 103 ? 13.766 8.728 0.060 1.00 87.44 103 SER A C 1
ATOM 895 O O . SER A 1 103 ? 14.941 8.665 -0.288 1.00 87.44 103 SER A O 1
ATOM 897 N N . ILE A 1 104 ? 12.825 7.914 -0.427 1.00 82.00 104 ILE A N 1
ATOM 898 C CA . ILE A 1 104 ? 13.058 6.906 -1.472 1.00 82.00 104 ILE A CA 1
ATOM 899 C C . ILE A 1 104 ? 12.864 7.507 -2.874 1.00 82.00 104 ILE A C 1
ATOM 901 O O . ILE A 1 104 ? 13.421 6.983 -3.838 1.00 82.00 104 ILE A O 1
ATOM 905 N N . VAL A 1 105 ? 12.051 8.562 -2.978 1.00 77.00 105 VAL A N 1
ATOM 906 C CA . VAL A 1 105 ? 11.803 9.329 -4.209 1.00 77.00 105 VAL A CA 1
ATOM 907 C C . VAL A 1 105 ? 12.927 10.336 -4.412 1.00 77.00 105 VAL A C 1
ATOM 909 O O . VAL A 1 105 ? 13.402 10.424 -5.564 1.00 77.00 105 VAL A O 1
#

pLDDT: mean 84.75, std 6.55, range [59.28, 94.19]

Secondary structure (DSSP, 8-state):
-HHHHHHHHHHHHHHHHHHTT-HHHHHHHHHHHHTB-TT-TTHHHHHHHHHHHHHHHHHH--SHHHHHHHHHHHHHHHHHHHHHH--BSSHHHHHHHHHHHHHH-

Sequence (105 aa):
YIVGYLAIVTWVLYLALWRFENEQFRKRWKFLFIKFRYGAWWWSLVFLGKNALINLGFAFLPSPVYQFLFTLFVSLVYLILCAAIWPYRSEWSNRLEVFVTCSIV

Organism: NCBI:txid1333877

Mean predicted aligned error: 6.02 Å

Solvent-accessible surface area (backbone atoms only — not comparable to full-atom values): 5912 Å² total; per-residue (Å²): 113,66,68,63,54,48,51,52,52,55,50,50,56,58,47,44,78,77,46,59,82,42,64,69,55,42,65,72,50,35,74,65,51,68,58,27,28,97,90,31,53,67,47,62,54,53,59,50,47,54,55,48,50,44,53,47,36,61,73,72,42,91,48,70,68,58,29,50,55,48,42,40,51,54,44,50,54,50,43,54,52,46,73,73,64,53,43,37,63,47,68,66,57,37,52,49,52,48,51,56,44,57,74,72,99